Protein AF-A0A0A8KXN1-F1 (afdb_monomer_lite)

Sequence (157 aa):
MLLGVIHNISILLALSLMHYLFGFRPVNNYKGVKEIFMGFAIGIIGIILMMSEWTLQPGLVFDSRTILLSVSGLLIGPIPTIIAMAFSAMYRIYMAGDGIVMGVATILTSGTTGILWGGSQTKLVQKEKKLGVILYGYAYTPYYGRVYHLFTGRDKI

Structure (mmCIF, N/CA/C/O backbone):
data_AF-A0A0A8KXN1-F1
#
_entry.id   AF-A0A0A8KXN1-F1
#
loop_
_atom_site.group_PDB
_atom_site.id
_atom_site.type_symbol
_atom_site.label_atom_id
_atom_site.label_alt_id
_atom_site.label_comp_id
_atom_site.label_asym_id
_atom_site.label_entity_id
_atom_site.label_seq_id
_atom_site.pdbx_PDB_ins_code
_atom_site.Cartn_x
_atom_site.Cartn_y
_atom_site.Cartn_z
_atom_site.occupancy
_atom_site.B_iso_or_equiv
_atom_site.auth_seq_id
_atom_site.auth_comp_id
_atom_site.auth_asym_id
_atom_site.auth_atom_id
_atom_site.pdbx_PDB_model_num
ATOM 1 N N . MET A 1 1 ? 22.610 -3.526 1.950 1.00 67.12 1 MET A N 1
ATOM 2 C CA . MET A 1 1 ? 21.805 -4.333 2.900 1.00 67.12 1 MET A CA 1
ATOM 3 C C . MET A 1 1 ? 21.033 -3.461 3.887 1.00 67.12 1 MET A C 1
ATOM 5 O O . MET A 1 1 ? 19.812 -3.499 3.847 1.00 67.12 1 MET A O 1
ATOM 9 N N . LEU A 1 2 ? 21.696 -2.629 4.703 1.00 77.88 2 LEU A N 1
ATOM 10 C CA . LEU A 1 2 ? 21.030 -1.806 5.730 1.00 77.88 2 LEU A CA 1
ATOM 11 C C . LEU A 1 2 ? 19.981 -0.818 5.171 1.00 77.88 2 LEU A C 1
ATOM 13 O O . LEU A 1 2 ? 18.887 -0.719 5.714 1.00 77.88 2 LEU A O 1
ATOM 17 N N . LEU A 1 3 ? 20.273 -0.150 4.047 1.00 78.25 3 LEU A N 1
ATOM 18 C CA . LEU A 1 3 ? 19.362 0.822 3.416 1.00 78.25 3 LEU A CA 1
ATOM 19 C C . LEU A 1 3 ? 17.995 0.237 3.028 1.00 78.25 3 LEU A C 1
ATOM 21 O O . LEU A 1 3 ? 16.981 0.890 3.240 1.00 78.25 3 LEU A O 1
ATOM 25 N N . GLY A 1 4 ? 17.948 -0.996 2.516 1.00 77.81 4 GLY A N 1
ATOM 26 C CA . GLY A 1 4 ? 16.681 -1.637 2.142 1.00 77.81 4 GLY A CA 1
ATOM 27 C C . GLY A 1 4 ? 15.809 -1.978 3.352 1.00 77.81 4 GLY A C 1
ATOM 28 O O . GLY A 1 4 ? 14.594 -1.801 3.321 1.00 77.81 4 GLY A O 1
ATOM 29 N N . VAL A 1 5 ? 16.436 -2.395 4.456 1.00 80.44 5 VAL A N 1
ATOM 30 C CA . VAL A 1 5 ? 15.732 -2.636 5.723 1.00 80.44 5 VAL A CA 1
ATOM 31 C C . VAL A 1 5 ? 15.186 -1.324 6.287 1.00 80.44 5 VAL A C 1
ATOM 33 O O . VAL A 1 5 ? 14.015 -1.268 6.652 1.00 80.44 5 VAL A O 1
ATOM 36 N N . ILE A 1 6 ? 15.997 -0.260 6.291 1.00 85.00 6 ILE A N 1
ATOM 37 C CA . ILE A 1 6 ? 15.563 1.081 6.713 1.00 85.00 6 ILE A CA 1
ATOM 38 C C . ILE A 1 6 ? 14.372 1.538 5.870 1.00 85.00 6 ILE A C 1
ATOM 40 O O . ILE A 1 6 ? 13.372 1.970 6.429 1.00 85.00 6 ILE A O 1
ATOM 44 N N . HIS A 1 7 ? 14.438 1.372 4.549 1.00 83.19 7 HIS A N 1
ATOM 45 C CA . HIS A 1 7 ? 13.362 1.744 3.636 1.00 83.19 7 HIS A CA 1
ATOM 46 C C . HIS A 1 7 ? 12.041 1.023 3.956 1.00 83.19 7 HIS A C 1
ATOM 48 O O . HIS A 1 7 ? 10.997 1.665 4.075 1.00 83.19 7 HIS A O 1
ATOM 54 N N . ASN A 1 8 ? 12.083 -0.293 4.180 1.00 85.62 8 ASN A N 1
ATOM 55 C CA . ASN A 1 8 ? 10.894 -1.061 4.553 1.00 85.62 8 ASN A CA 1
ATOM 56 C C . ASN A 1 8 ? 10.331 -0.621 5.911 1.00 85.62 8 ASN A C 1
ATOM 58 O O . ASN A 1 8 ? 9.120 -0.460 6.050 1.00 85.62 8 ASN A O 1
ATOM 62 N N . ILE A 1 9 ? 11.194 -0.371 6.901 1.00 87.19 9 ILE A N 1
ATOM 63 C CA . ILE A 1 9 ? 10.776 0.151 8.209 1.00 87.19 9 ILE A CA 1
ATOM 64 C C . ILE A 1 9 ? 10.132 1.533 8.052 1.00 87.19 9 ILE A C 1
ATOM 66 O O . ILE A 1 9 ? 9.088 1.784 8.649 1.00 87.19 9 ILE A O 1
ATOM 70 N N . SER A 1 10 ? 10.690 2.411 7.216 1.00 87.31 10 SER A N 1
ATOM 71 C CA . SER A 1 10 ? 10.106 3.722 6.922 1.00 87.31 10 SER A CA 1
ATOM 72 C C . SER A 1 10 ? 8.713 3.603 6.301 1.00 87.31 10 SER A C 1
ATOM 74 O O . SER A 1 10 ? 7.817 4.332 6.718 1.00 87.31 10 SER A O 1
ATOM 76 N N . ILE A 1 11 ? 8.497 2.665 5.368 1.00 85.88 11 ILE A N 1
ATOM 77 C CA . ILE A 1 11 ? 7.170 2.402 4.783 1.00 85.88 11 ILE A CA 1
ATOM 78 C C . ILE A 1 11 ? 6.188 1.937 5.861 1.00 85.88 11 ILE A C 1
ATOM 80 O O . ILE A 1 11 ? 5.083 2.468 5.959 1.00 85.88 11 ILE A O 1
ATOM 84 N N . LEU A 1 12 ? 6.590 0.971 6.690 1.00 87.56 12 LEU A N 1
ATOM 85 C CA . LEU A 1 12 ? 5.755 0.460 7.779 1.00 87.56 12 LEU A CA 1
ATOM 86 C C . LEU A 1 12 ? 5.379 1.570 8.769 1.00 87.56 12 LEU A C 1
ATOM 88 O O . LEU A 1 12 ? 4.216 1.683 9.159 1.00 87.56 12 LEU A O 1
ATOM 92 N N . LEU A 1 13 ? 6.342 2.416 9.143 1.00 87.38 13 LEU A N 1
ATOM 93 C CA . LEU A 1 13 ? 6.120 3.559 10.027 1.00 87.38 13 LEU A CA 1
ATOM 94 C C . LEU A 1 13 ? 5.190 4.591 9.390 1.00 87.38 13 LEU A C 1
ATOM 96 O O . LEU A 1 13 ? 4.257 5.046 10.048 1.00 87.38 13 LEU A O 1
ATOM 100 N N . ALA A 1 14 ? 5.395 4.925 8.115 1.00 87.56 14 ALA A N 1
ATOM 101 C CA . ALA A 1 14 ? 4.541 5.857 7.391 1.00 87.56 14 ALA A CA 1
ATOM 102 C C . ALA A 1 14 ? 3.093 5.352 7.324 1.00 87.56 14 ALA A C 1
ATOM 104 O O . ALA A 1 14 ? 2.178 6.096 7.668 1.00 87.56 14 ALA A O 1
ATOM 105 N N . LEU A 1 15 ? 2.877 4.080 6.967 1.00 85.25 15 LEU A N 1
ATOM 106 C CA . LEU A 1 15 ? 1.544 3.469 6.941 1.00 85.25 15 LEU A CA 1
ATOM 107 C C . LEU A 1 15 ? 0.905 3.413 8.332 1.00 85.25 15 LEU A C 1
ATOM 109 O O . LEU A 1 15 ? -0.286 3.682 8.461 1.00 85.25 15 LEU A O 1
ATOM 113 N N . SER A 1 16 ? 1.682 3.098 9.370 1.00 84.69 16 SER A N 1
ATOM 114 C CA . SER A 1 16 ? 1.200 3.073 10.755 1.00 84.69 16 SER A CA 1
ATOM 115 C C . SER A 1 16 ? 0.762 4.462 11.228 1.00 84.69 16 SER A C 1
ATOM 117 O O . SER A 1 16 ? -0.342 4.621 11.752 1.00 84.69 16 SER A O 1
ATOM 119 N N . LEU A 1 17 ? 1.572 5.494 10.966 1.00 85.31 17 LEU A N 1
ATOM 120 C CA . LEU A 1 17 ? 1.231 6.888 11.260 1.00 85.31 17 LEU A CA 1
ATOM 121 C C . LEU A 1 17 ? 0.009 7.344 10.468 1.00 85.31 17 LEU A C 1
ATOM 123 O O . LEU A 1 17 ? -0.872 7.995 11.021 1.00 85.31 17 LEU A O 1
ATOM 127 N N . MET A 1 18 ? -0.079 6.973 9.193 1.00 82.19 18 MET A N 1
ATOM 128 C CA . MET A 1 18 ? -1.238 7.263 8.361 1.00 82.19 18 MET A CA 1
ATOM 129 C C . MET A 1 18 ? -2.490 6.604 8.961 1.00 82.19 18 MET A C 1
ATOM 131 O O . MET A 1 18 ? -3.475 7.282 9.244 1.00 82.19 18 MET A O 1
ATOM 135 N N . HIS A 1 19 ? -2.447 5.306 9.261 1.00 81.50 19 HIS A N 1
ATOM 136 C CA . HIS A 1 19 ? -3.557 4.615 9.912 1.00 81.50 19 HIS A CA 1
ATOM 137 C C . HIS A 1 19 ? -3.936 5.266 11.251 1.00 81.50 19 HIS A C 1
ATOM 139 O O . HIS A 1 19 ? -5.119 5.451 11.513 1.00 81.50 19 HIS A O 1
ATOM 145 N N . TYR A 1 20 ? -2.971 5.701 12.062 1.00 80.62 20 TYR A N 1
ATOM 146 C CA . TYR A 1 20 ? -3.233 6.414 13.312 1.00 80.62 20 TYR A CA 1
ATOM 147 C C . TYR A 1 20 ? -3.918 7.772 13.077 1.00 80.62 20 TYR A C 1
ATOM 149 O O . TYR A 1 20 ? -5.011 8.019 13.579 1.00 80.62 20 TYR A O 1
ATOM 157 N N . LEU A 1 21 ? -3.338 8.649 12.256 1.00 76.06 21 LEU A N 1
ATOM 158 C CA . LEU A 1 21 ? -3.867 9.996 12.001 1.00 76.06 21 LEU A CA 1
ATOM 159 C C . LEU A 1 21 ? -5.273 9.968 11.391 1.00 76.06 21 LEU A C 1
ATOM 161 O O . LEU A 1 21 ? -6.120 10.810 11.701 1.00 76.06 21 LEU A O 1
ATOM 165 N N . PHE A 1 22 ? -5.538 8.976 10.544 1.00 67.81 22 PHE A N 1
ATOM 166 C CA . PHE A 1 22 ? -6.827 8.804 9.898 1.00 67.81 22 PHE A CA 1
ATOM 167 C C . PHE A 1 22 ? -7.768 7.866 10.690 1.00 67.81 22 PHE A C 1
ATOM 169 O O . PHE A 1 22 ? -8.974 7.935 10.490 1.00 67.81 22 PHE A O 1
ATOM 176 N N . GLY A 1 23 ? -7.308 7.066 11.649 1.00 63.16 23 GLY A N 1
ATOM 177 C CA . GLY A 1 23 ? -8.140 6.120 12.411 1.00 63.16 23 GLY A CA 1
ATOM 178 C C . GLY A 1 23 ? -9.000 6.751 13.516 1.00 63.16 23 GLY A C 1
ATOM 179 O O . GLY A 1 23 ? -10.053 6.220 13.857 1.00 63.16 23 GLY A O 1
ATOM 180 N N . PHE A 1 24 ? -8.613 7.917 14.045 1.00 51.53 24 PHE A N 1
ATOM 181 C CA . PHE A 1 24 ? -9.200 8.485 15.274 1.00 51.53 24 PHE A CA 1
ATOM 182 C C . PHE A 1 24 ? -10.426 9.400 15.108 1.00 51.53 24 PHE A C 1
ATOM 184 O O . PHE A 1 24 ? -10.896 9.967 16.092 1.00 51.53 24 PHE A O 1
ATOM 191 N N . ARG A 1 25 ? -10.984 9.572 13.902 1.00 49.72 25 ARG A N 1
ATOM 192 C CA . ARG A 1 25 ? -12.139 10.473 13.707 1.00 49.72 25 ARG A CA 1
ATOM 193 C C . ARG A 1 25 ? -13.401 9.712 13.287 1.00 49.72 25 ARG A C 1
ATOM 195 O O . ARG A 1 25 ? -13.482 9.327 12.116 1.00 49.72 25 ARG A O 1
ATOM 202 N N . PRO A 1 26 ? -14.406 9.547 14.175 1.00 45.03 26 PRO A N 1
ATOM 203 C CA . PRO A 1 26 ? -15.728 9.055 13.804 1.00 45.03 26 PRO A CA 1
ATOM 204 C C . PRO A 1 26 ? -16.472 10.152 13.026 1.00 45.03 26 PRO A C 1
ATOM 206 O O . PRO A 1 26 ? -17.345 10.832 13.552 1.00 45.03 26 PRO A O 1
ATOM 209 N N . VAL A 1 27 ? -16.099 10.381 11.764 1.00 47.94 27 VAL A N 1
ATOM 210 C CA . VAL A 1 27 ? -16.835 11.312 10.898 1.00 47.94 27 VAL A CA 1
ATOM 211 C C . VAL A 1 27 ? -17.954 10.532 10.227 1.00 47.94 27 VAL A C 1
ATOM 213 O O . VAL A 1 27 ? -17.752 9.809 9.253 1.00 47.94 27 VAL A O 1
ATOM 216 N N . ASN A 1 28 ? -19.140 10.669 10.807 1.00 54.69 28 ASN A N 1
ATOM 217 C CA . ASN A 1 28 ? -20.343 9.893 10.536 1.00 54.69 28 ASN A CA 1
ATOM 218 C C . ASN A 1 28 ? -20.979 10.100 9.142 1.00 54.69 28 ASN A C 1
ATOM 220 O O . ASN A 1 28 ? -22.044 9.556 8.922 1.00 54.69 28 ASN A O 1
ATOM 224 N N . ASN A 1 29 ? -20.375 10.821 8.184 1.00 50.56 29 ASN A N 1
ATOM 225 C CA . ASN A 1 29 ? -21.033 11.079 6.884 1.00 50.56 29 ASN A CA 1
ATOM 226 C C . ASN A 1 29 ? -20.151 10.983 5.617 1.00 50.56 29 ASN A C 1
ATOM 228 O O . ASN A 1 29 ? -20.697 11.006 4.521 1.00 50.56 29 ASN A O 1
ATOM 232 N N . TYR A 1 30 ? -18.821 10.807 5.712 1.00 55.16 30 TYR A N 1
ATOM 233 C 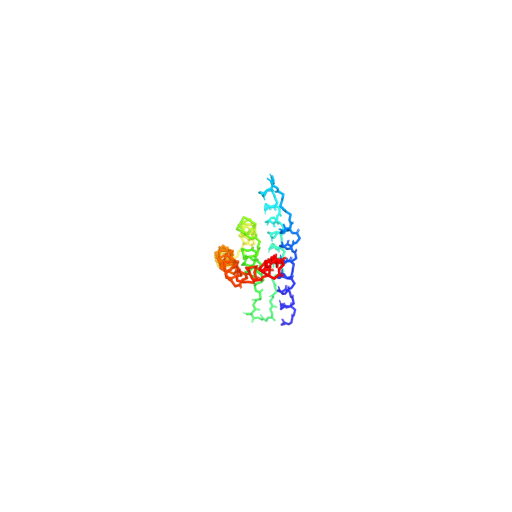CA . TYR A 1 30 ? -17.923 10.815 4.530 1.00 55.16 30 TYR A CA 1
ATOM 234 C C . TYR A 1 30 ? -16.915 9.655 4.489 1.00 55.16 30 TYR A C 1
ATOM 236 O O . TYR A 1 30 ? -15.775 9.828 4.052 1.00 55.16 30 TYR A O 1
ATOM 244 N N . LYS A 1 31 ? -17.308 8.463 4.958 1.00 66.38 31 LYS A N 1
ATOM 245 C CA . LYS A 1 31 ? -16.404 7.298 5.047 1.00 66.38 31 LYS A CA 1
ATOM 246 C C . LYS A 1 31 ? -15.732 6.962 3.705 1.00 66.38 31 LYS A C 1
ATOM 248 O O . LYS A 1 31 ? -14.510 6.861 3.664 1.00 66.38 31 LYS A O 1
ATOM 253 N N . GLY A 1 32 ? -16.495 6.935 2.609 1.00 73.56 32 GLY A N 1
ATOM 254 C CA . GLY A 1 32 ? -15.966 6.563 1.290 1.00 73.56 32 GLY A CA 1
ATOM 255 C C . GLY A 1 32 ? -14.967 7.563 0.694 1.00 73.56 32 GLY A C 1
ATOM 256 O O . GLY A 1 32 ? -13.946 7.161 0.151 1.00 73.56 32 GLY A O 1
ATOM 257 N N . VAL A 1 33 ? -15.198 8.874 0.833 1.00 80.69 33 VAL A N 1
ATOM 258 C CA . VAL A 1 33 ? -14.315 9.904 0.237 1.00 80.69 33 VAL A CA 1
ATOM 259 C C . VAL A 1 33 ? -12.913 9.852 0.845 1.00 80.69 33 VAL A C 1
ATOM 261 O O . VAL A 1 33 ? -11.907 9.966 0.145 1.00 80.69 33 VAL A O 1
ATOM 264 N N . LYS A 1 34 ? -12.842 9.639 2.159 1.00 82.38 34 LYS A N 1
ATOM 265 C CA . LYS A 1 34 ? -11.580 9.530 2.887 1.00 82.38 34 LYS A CA 1
ATOM 266 C C . LYS A 1 34 ? -10.798 8.281 2.490 1.00 82.38 34 LYS A C 1
ATOM 268 O O . LYS A 1 34 ? -9.592 8.367 2.291 1.00 82.38 34 LYS A O 1
ATOM 273 N N . GLU A 1 35 ? -11.478 7.144 2.367 1.00 84.50 35 GLU A N 1
ATOM 274 C CA . GLU A 1 35 ? -10.873 5.882 1.932 1.00 84.50 35 GLU A CA 1
ATOM 275 C C . GLU A 1 35 ? -10.323 5.991 0.509 1.00 84.50 35 GLU A C 1
ATOM 277 O O . GLU A 1 35 ? -9.209 5.543 0.244 1.00 84.50 35 GLU A O 1
ATOM 282 N N . ILE A 1 36 ? -11.056 6.667 -0.381 1.00 88.06 36 ILE A N 1
ATOM 283 C CA . ILE A 1 36 ? -10.592 6.947 -1.740 1.00 88.06 36 ILE A CA 1
ATOM 284 C C . ILE A 1 36 ? -9.310 7.780 -1.700 1.00 88.06 36 ILE A C 1
ATOM 286 O O . ILE A 1 36 ? -8.301 7.363 -2.262 1.00 88.06 36 ILE A O 1
ATOM 290 N N . PHE A 1 37 ? -9.306 8.909 -0.986 1.00 88.69 37 PHE A N 1
ATOM 291 C CA . PHE A 1 37 ? -8.120 9.767 -0.884 1.00 88.69 37 PHE A CA 1
ATOM 292 C C . PHE A 1 37 ? -6.904 9.021 -0.315 1.00 88.69 37 PHE A C 1
ATOM 294 O O . PHE A 1 37 ? -5.786 9.157 -0.811 1.00 88.69 37 PHE A O 1
ATOM 301 N N . MET A 1 38 ? -7.130 8.184 0.698 1.00 87.19 38 MET A N 1
ATOM 302 C CA . MET A 1 38 ? -6.094 7.351 1.303 1.00 87.19 38 MET A CA 1
ATOM 303 C C . MET A 1 38 ? -5.538 6.335 0.296 1.00 87.19 38 MET A C 1
ATOM 305 O O . MET A 1 38 ? -4.324 6.186 0.184 1.00 87.19 38 MET A O 1
ATOM 309 N N . GLY A 1 39 ? -6.413 5.695 -0.484 1.00 89.69 39 GLY A N 1
ATOM 310 C CA . GLY A 1 39 ? -6.029 4.773 -1.550 1.00 89.69 39 GLY A CA 1
ATOM 311 C C . GLY A 1 39 ? -5.216 5.442 -2.656 1.00 89.69 39 GLY A C 1
ATOM 312 O O . GLY A 1 39 ? -4.208 4.890 -3.085 1.00 89.69 39 GLY A O 1
ATOM 313 N N . PHE A 1 40 ? -5.589 6.658 -3.060 1.00 92.56 40 PHE A N 1
ATOM 314 C CA . PHE A 1 40 ? -4.809 7.462 -4.007 1.00 92.56 40 PHE A CA 1
ATOM 315 C C . PHE A 1 40 ? -3.409 7.775 -3.471 1.00 92.56 40 PHE A C 1
ATOM 317 O O . PHE A 1 40 ? -2.426 7.565 -4.176 1.00 92.56 40 PHE A O 1
ATOM 324 N N . ALA A 1 41 ? -3.300 8.232 -2.220 1.00 90.88 41 ALA A N 1
ATOM 325 C CA . ALA A 1 41 ? -2.007 8.533 -1.610 1.00 90.88 41 ALA A CA 1
ATOM 326 C C . ALA A 1 41 ? -1.093 7.295 -1.571 1.00 90.88 41 ALA A C 1
ATOM 328 O O . ALA A 1 41 ? 0.069 7.371 -1.967 1.00 90.88 41 ALA A O 1
ATOM 329 N N . ILE A 1 42 ? -1.627 6.139 -1.163 1.00 91.25 42 ILE A N 1
ATOM 330 C CA . ILE A 1 42 ? -0.876 4.874 -1.141 1.00 91.25 42 ILE A CA 1
ATOM 331 C C . ILE A 1 42 ? -0.525 4.421 -2.564 1.00 91.25 42 ILE A C 1
ATOM 333 O O . ILE A 1 42 ? 0.590 3.965 -2.795 1.00 91.25 42 ILE A O 1
ATOM 337 N N . GLY A 1 43 ? -1.436 4.575 -3.528 1.00 91.38 43 GLY A N 1
ATOM 338 C CA . GLY A 1 43 ? -1.190 4.262 -4.936 1.00 91.38 43 GLY A CA 1
ATOM 339 C C . GLY A 1 43 ? -0.049 5.088 -5.531 1.00 91.38 43 GLY A C 1
ATOM 340 O O . GLY A 1 43 ? 0.828 4.531 -6.185 1.00 91.38 43 GLY A O 1
ATOM 341 N N . ILE A 1 44 ? 0.000 6.391 -5.238 1.00 92.19 44 ILE A N 1
ATOM 342 C CA . ILE A 1 44 ? 1.103 7.277 -5.646 1.00 92.19 44 ILE A CA 1
ATOM 343 C C . ILE A 1 44 ? 2.422 6.824 -5.013 1.00 92.19 44 ILE A C 1
ATOM 345 O O . ILE A 1 44 ? 3.431 6.734 -5.710 1.00 92.19 44 ILE A O 1
ATOM 349 N N . ILE A 1 45 ? 2.419 6.479 -3.720 1.00 89.75 45 ILE A N 1
ATOM 350 C CA . ILE A 1 45 ? 3.601 5.909 -3.058 1.00 89.75 45 ILE A CA 1
ATOM 351 C C . ILE A 1 45 ? 4.034 4.622 -3.772 1.00 89.75 45 ILE A C 1
ATOM 353 O O . ILE A 1 45 ? 5.212 4.468 -4.075 1.00 89.75 45 ILE A O 1
ATOM 357 N N . GLY A 1 46 ? 3.096 3.734 -4.111 1.00 88.94 46 GLY A N 1
ATOM 358 C CA . GLY A 1 46 ? 3.369 2.504 -4.858 1.00 88.94 46 GLY A CA 1
ATOM 359 C C . GLY A 1 46 ? 4.045 2.753 -6.208 1.00 88.94 46 GLY A C 1
ATOM 360 O O . GLY A 1 46 ? 5.004 2.062 -6.545 1.00 88.94 46 GLY A O 1
ATOM 361 N N . ILE A 1 47 ? 3.614 3.783 -6.940 1.00 89.69 47 ILE A N 1
ATOM 362 C CA . ILE A 1 47 ? 4.249 4.203 -8.198 1.00 89.69 47 ILE A CA 1
ATOM 363 C C . ILE A 1 47 ? 5.679 4.701 -7.951 1.00 89.69 47 ILE A C 1
ATOM 365 O O . ILE A 1 47 ? 6.601 4.273 -8.640 1.00 89.69 47 ILE A O 1
ATOM 369 N N . ILE A 1 48 ? 5.893 5.549 -6.941 1.00 88.12 48 ILE A N 1
ATOM 370 C CA . ILE A 1 48 ? 7.233 6.050 -6.586 1.00 88.12 48 ILE A CA 1
ATOM 371 C C . ILE A 1 48 ? 8.173 4.886 -6.236 1.00 88.12 48 ILE A C 1
ATOM 373 O O . ILE A 1 48 ? 9.329 4.873 -6.657 1.00 88.12 48 ILE A O 1
ATOM 377 N N . LEU A 1 49 ? 7.676 3.876 -5.515 1.00 84.44 49 LEU A N 1
ATOM 378 C CA . LEU A 1 49 ? 8.444 2.667 -5.206 1.00 84.44 49 LEU A CA 1
ATOM 379 C C . LEU A 1 49 ? 8.773 1.846 -6.457 1.00 84.44 49 LEU A C 1
ATOM 381 O O . LEU A 1 49 ? 9.865 1.296 -6.550 1.00 84.44 49 LEU A O 1
ATOM 385 N N . MET A 1 50 ? 7.861 1.779 -7.429 1.00 82.38 50 MET A N 1
ATOM 386 C CA . MET A 1 50 ? 8.118 1.122 -8.715 1.00 82.38 50 MET A CA 1
ATOM 387 C C . MET A 1 50 ? 9.157 1.856 -9.564 1.00 82.38 50 MET A C 1
ATOM 389 O O . MET A 1 50 ? 9.866 1.205 -10.319 1.00 82.38 50 MET A O 1
ATOM 393 N N . MET A 1 51 ? 9.273 3.178 -9.436 1.00 81.31 51 MET A N 1
ATOM 394 C CA . MET A 1 51 ? 10.307 3.958 -10.127 1.00 81.31 51 MET A CA 1
ATOM 395 C C . MET A 1 51 ? 11.697 3.774 -9.513 1.00 81.31 51 MET A C 1
ATOM 397 O O . MET A 1 51 ? 12.706 3.929 -10.195 1.00 81.31 51 MET A O 1
ATOM 401 N N . SER A 1 52 ? 11.759 3.470 -8.218 1.00 71.12 52 SER A N 1
ATOM 402 C CA . SER A 1 52 ? 13.000 3.321 -7.464 1.00 71.12 52 SER A CA 1
ATOM 403 C C . SER A 1 52 ? 13.293 1.841 -7.209 1.00 71.12 52 SER A C 1
ATOM 405 O O . SER A 1 52 ? 13.373 1.411 -6.061 1.00 71.12 52 SER A O 1
ATOM 407 N N . GLU A 1 53 ? 13.421 1.030 -8.266 1.00 65.38 53 GLU A N 1
ATOM 408 C CA . GLU A 1 53 ? 13.788 -0.384 -8.106 1.00 65.38 53 GLU A CA 1
ATOM 409 C C . GLU A 1 53 ? 15.195 -0.493 -7.478 1.00 65.38 53 GLU A C 1
ATOM 411 O O . GLU A 1 53 ? 16.215 -0.227 -8.113 1.00 65.38 53 GLU A O 1
ATOM 416 N N . TRP A 1 54 ? 15.253 -0.851 -6.189 1.00 62.88 54 TRP A N 1
ATOM 417 C CA . TRP A 1 54 ? 16.502 -0.996 -5.437 1.00 62.88 54 TRP A CA 1
ATOM 418 C C . TRP A 1 54 ? 17.037 -2.429 -5.536 1.00 62.88 54 TRP A C 1
ATOM 420 O O . TRP A 1 54 ? 16.555 -3.355 -4.874 1.00 62.88 54 TRP A O 1
ATOM 430 N N . THR A 1 55 ? 18.092 -2.610 -6.327 1.00 62.25 55 THR A N 1
ATOM 431 C CA . THR A 1 55 ? 18.844 -3.869 -6.404 1.00 62.25 55 THR A CA 1
ATOM 432 C C . THR A 1 55 ? 19.932 -3.898 -5.332 1.00 62.25 55 THR A C 1
ATOM 434 O O . THR A 1 55 ? 20.780 -3.008 -5.282 1.00 62.25 55 THR A O 1
ATOM 437 N N . LEU A 1 56 ? 19.937 -4.909 -4.462 1.00 56.62 56 LEU A N 1
ATOM 438 C CA . LEU A 1 56 ? 20.934 -5.019 -3.387 1.00 56.62 56 LEU A CA 1
ATOM 439 C C . LEU A 1 56 ? 22.253 -5.599 -3.866 1.00 56.62 56 LEU A C 1
ATOM 441 O O . LEU A 1 56 ? 23.309 -5.218 -3.368 1.00 56.62 56 LEU A O 1
ATOM 445 N N . GLN A 1 57 ? 22.147 -6.582 -4.754 1.00 55.38 57 GLN A N 1
ATOM 446 C CA . GLN A 1 57 ? 23.213 -7.339 -5.393 1.00 55.38 57 GLN A CA 1
ATOM 447 C C . GLN A 1 57 ? 22.668 -7.853 -6.737 1.00 55.38 57 GLN A C 1
ATOM 449 O O . GLN A 1 57 ? 21.444 -7.973 -6.876 1.00 55.38 57 GLN A O 1
ATOM 454 N N . PRO A 1 58 ? 23.528 -8.179 -7.719 1.00 54.59 58 PRO A N 1
ATOM 455 C CA . PRO A 1 58 ? 23.095 -8.837 -8.949 1.00 54.59 58 PRO A CA 1
ATOM 456 C C . PRO A 1 58 ? 22.308 -10.111 -8.600 1.00 54.59 58 PRO A C 1
ATOM 458 O O . PRO A 1 58 ? 22.857 -11.038 -8.013 1.00 54.59 58 PRO A O 1
ATOM 461 N N . GLY A 1 59 ? 21.005 -10.125 -8.894 1.00 57.4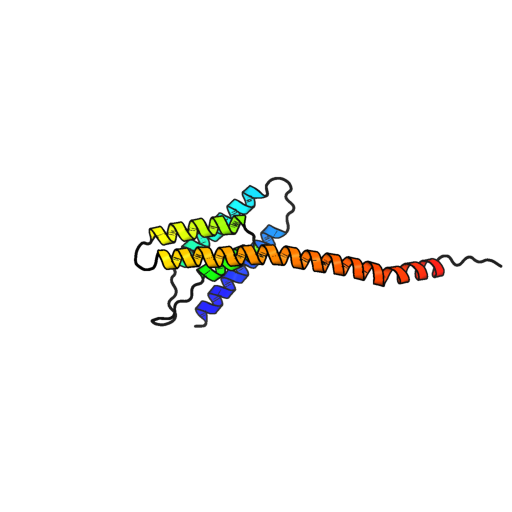7 59 GLY A N 1
ATOM 462 C CA . GLY A 1 59 ? 20.102 -11.246 -8.600 1.00 57.47 59 GLY A CA 1
ATOM 463 C C . GLY A 1 59 ? 19.281 -11.159 -7.301 1.00 57.47 59 GLY A C 1
ATOM 464 O O . GLY A 1 59 ? 18.388 -11.983 -7.127 1.00 57.47 59 GLY A O 1
ATOM 465 N N . LEU A 1 60 ? 19.500 -10.169 -6.418 1.00 47.84 60 LEU A N 1
ATOM 466 C CA . LEU A 1 60 ? 18.704 -9.977 -5.191 1.00 47.84 60 LEU A CA 1
ATOM 467 C C . LEU A 1 60 ? 18.061 -8.579 -5.158 1.00 47.84 60 LEU A C 1
ATOM 469 O O . LEU A 1 60 ? 18.712 -7.573 -4.857 1.00 47.84 60 LEU A O 1
ATOM 473 N N . VAL A 1 61 ? 16.764 -8.523 -5.462 1.00 59.47 61 VAL A N 1
ATOM 474 C CA . VAL A 1 61 ? 15.962 -7.289 -5.521 1.00 59.47 61 VAL A CA 1
ATOM 475 C C . VAL A 1 61 ? 15.074 -7.207 -4.280 1.00 59.47 61 VAL A C 1
ATOM 477 O O . VAL A 1 61 ? 14.331 -8.147 -3.999 1.00 59.47 61 VAL A O 1
ATOM 480 N N . PHE A 1 62 ? 15.135 -6.103 -3.522 1.00 62.41 62 PHE A N 1
ATOM 481 C CA . PHE A 1 62 ? 14.158 -5.880 -2.448 1.00 62.41 62 PHE A CA 1
ATOM 482 C C . PHE A 1 62 ? 12.856 -5.359 -3.048 1.00 62.41 62 PHE A C 1
ATOM 484 O O . PHE A 1 62 ? 12.815 -4.259 -3.593 1.00 62.41 62 PHE A O 1
ATOM 491 N N . ASP A 1 63 ? 11.780 -6.131 -2.899 1.00 73.81 63 ASP A N 1
ATOM 492 C CA . ASP A 1 63 ? 10.458 -5.742 -3.381 1.00 73.81 63 ASP A CA 1
ATOM 493 C C . ASP A 1 63 ? 9.623 -5.088 -2.269 1.00 73.81 63 ASP A C 1
ATOM 495 O O . ASP A 1 63 ? 8.853 -5.738 -1.555 1.00 73.81 63 ASP A O 1
ATOM 499 N N . SER A 1 64 ? 9.772 -3.771 -2.125 1.00 80.19 64 SER A N 1
ATOM 500 C CA . SER A 1 64 ? 9.004 -2.965 -1.169 1.00 80.19 64 SER A CA 1
ATOM 501 C C . SER A 1 64 ? 7.518 -2.826 -1.537 1.00 80.19 64 SER A C 1
ATOM 503 O O . SER A 1 64 ? 6.703 -2.462 -0.685 1.00 80.19 64 SER A O 1
ATOM 505 N N . ARG A 1 65 ? 7.122 -3.174 -2.772 1.00 86.69 65 ARG A N 1
ATOM 506 C CA . ARG A 1 65 ? 5.741 -3.042 -3.276 1.00 86.69 65 ARG A CA 1
ATOM 507 C C . ARG A 1 65 ? 4.820 -4.049 -2.605 1.00 86.69 65 ARG A C 1
ATOM 509 O O . ARG A 1 65 ? 3.708 -3.716 -2.205 1.00 86.69 65 ARG A O 1
ATOM 516 N N . THR A 1 66 ? 5.316 -5.269 -2.424 1.00 88.88 66 THR A N 1
ATOM 517 C CA . THR A 1 66 ? 4.577 -6.342 -1.745 1.00 88.88 66 THR A CA 1
ATOM 518 C C . THR A 1 66 ? 4.300 -6.013 -0.280 1.00 88.88 66 THR A C 1
ATOM 520 O O . THR A 1 66 ? 3.200 -6.262 0.214 1.00 88.88 66 THR A O 1
ATOM 523 N N . ILE A 1 67 ? 5.267 -5.381 0.394 1.00 89.44 67 ILE A N 1
ATOM 524 C CA . ILE A 1 67 ? 5.146 -4.935 1.784 1.00 89.44 67 ILE A CA 1
ATOM 525 C C . ILE A 1 67 ? 4.120 -3.807 1.877 1.00 89.44 67 ILE A C 1
ATOM 527 O O . ILE A 1 67 ? 3.207 -3.893 2.694 1.00 89.44 67 ILE A O 1
ATOM 531 N N . LEU A 1 68 ? 4.223 -2.787 1.014 1.00 91.69 68 LEU A N 1
ATOM 532 C CA . LEU A 1 68 ? 3.273 -1.673 0.974 1.00 91.69 68 LEU A CA 1
ATOM 533 C C . LEU A 1 68 ? 1.830 -2.177 0.810 1.00 91.69 68 LEU A C 1
ATOM 535 O O . LEU A 1 68 ? 0.960 -1.821 1.605 1.00 91.69 68 LEU A O 1
ATOM 539 N N . LEU A 1 69 ? 1.575 -3.027 -0.192 1.00 92.44 69 LEU A N 1
ATOM 540 C CA . LEU A 1 69 ? 0.229 -3.514 -0.501 1.00 92.44 69 LEU A CA 1
ATOM 541 C C . LEU A 1 69 ? -0.322 -4.424 0.600 1.00 92.44 69 LEU A C 1
ATOM 543 O O . LEU A 1 69 ? -1.440 -4.197 1.065 1.00 92.44 69 LEU A O 1
ATOM 547 N N . SER A 1 70 ? 0.470 -5.387 1.076 1.00 91.75 70 SER A N 1
ATOM 548 C CA . SER A 1 70 ? 0.053 -6.298 2.147 1.00 91.75 70 SER A CA 1
ATOM 549 C C . SER A 1 70 ? -0.261 -5.545 3.447 1.00 91.75 70 SER A C 1
ATOM 551 O O . SER A 1 70 ? -1.316 -5.733 4.055 1.00 91.75 70 SER A O 1
ATOM 553 N N . VAL A 1 71 ? 0.604 -4.608 3.844 1.00 88.88 71 VAL A N 1
ATOM 554 C CA . VAL A 1 71 ? 0.437 -3.850 5.092 1.00 88.88 71 VAL A CA 1
ATOM 555 C C . VAL A 1 71 ? -0.692 -2.830 4.976 1.00 88.88 71 VAL A C 1
ATOM 557 O O . VAL A 1 71 ? -1.421 -2.624 5.945 1.00 88.88 71 VAL A O 1
ATOM 560 N N . SER A 1 72 ? -0.900 -2.232 3.797 1.00 88.75 72 SER A N 1
ATOM 561 C CA . SER A 1 72 ? -2.066 -1.374 3.567 1.00 88.75 72 SER A CA 1
ATOM 562 C C . SER A 1 72 ? -3.377 -2.145 3.771 1.00 88.75 72 SER A C 1
ATOM 564 O O . SER A 1 72 ? -4.262 -1.659 4.473 1.00 88.75 72 SER A O 1
ATOM 566 N N . GLY A 1 73 ? -3.476 -3.379 3.259 1.00 88.50 73 GLY A N 1
ATOM 567 C CA . GLY A 1 73 ? -4.672 -4.209 3.432 1.00 88.50 73 GLY A CA 1
ATOM 568 C C . GLY A 1 73 ? -4.877 -4.632 4.884 1.00 88.50 73 GLY A C 1
ATOM 569 O O . GLY A 1 73 ? -6.009 -4.665 5.367 1.00 88.50 73 GLY A O 1
ATOM 570 N N . LEU A 1 74 ? -3.773 -4.892 5.587 1.00 88.06 74 LEU A N 1
ATOM 571 C CA . LEU A 1 74 ? -3.767 -5.293 6.988 1.00 88.06 74 LEU A CA 1
ATOM 572 C C . LEU A 1 74 ? -4.191 -4.162 7.935 1.00 88.06 74 LEU A C 1
ATOM 574 O O . LEU A 1 74 ? -4.983 -4.400 8.846 1.00 88.06 74 LEU A O 1
ATOM 578 N N . LEU A 1 75 ? -3.622 -2.965 7.763 1.00 83.81 75 LEU A N 1
ATOM 579 C CA . LEU A 1 75 ? -3.749 -1.860 8.718 1.00 83.81 75 LEU A CA 1
ATOM 580 C C . LEU A 1 75 ? -4.812 -0.838 8.324 1.00 83.81 75 LEU A C 1
ATOM 582 O O . LEU A 1 75 ? -5.458 -0.284 9.201 1.00 83.81 75 LEU A O 1
ATOM 586 N N . ILE A 1 76 ? -4.976 -0.556 7.032 1.00 85.12 76 ILE A N 1
ATOM 587 C CA . ILE A 1 76 ? -5.799 0.562 6.556 1.00 85.12 76 ILE A CA 1
ATOM 588 C C . ILE A 1 76 ? -7.168 0.065 6.087 1.00 85.12 76 ILE A C 1
ATOM 590 O O . ILE A 1 76 ? -8.190 0.648 6.448 1.00 85.12 76 ILE A O 1
ATOM 594 N N . GLY A 1 77 ? -7.199 -1.027 5.322 1.00 85.81 77 GLY A N 1
ATOM 595 C CA . GLY A 1 77 ? -8.430 -1.720 4.947 1.00 85.81 77 GLY A CA 1
ATOM 596 C C . GLY A 1 77 ? -8.608 -1.941 3.442 1.00 85.81 77 GLY A C 1
ATOM 597 O O . GLY A 1 77 ? -7.789 -1.511 2.633 1.00 85.81 77 GLY A O 1
ATOM 598 N N . PRO A 1 78 ? -9.701 -2.615 3.043 1.00 88.56 78 PRO A N 1
ATOM 599 C CA . PRO A 1 78 ? -9.871 -3.139 1.689 1.00 88.56 78 PRO A CA 1
ATOM 600 C C . PRO A 1 78 ? -9.989 -2.066 0.606 1.00 88.56 78 PRO A C 1
ATOM 602 O O . PRO A 1 78 ? -9.353 -2.189 -0.437 1.00 88.56 78 PRO A O 1
ATOM 605 N N . ILE A 1 79 ? -10.786 -1.017 0.835 1.00 90.00 79 ILE A N 1
ATOM 606 C CA . ILE A 1 79 ? -11.078 -0.003 -0.191 1.00 90.00 79 ILE A CA 1
ATOM 607 C C . ILE A 1 79 ? -9.803 0.766 -0.593 1.00 90.00 79 ILE A C 1
ATOM 609 O O . ILE A 1 79 ? -9.485 0.780 -1.784 1.00 90.00 79 ILE A O 1
ATOM 613 N N . PRO A 1 80 ? -9.014 1.331 0.347 1.00 90.31 80 PRO A N 1
ATOM 614 C CA . PRO A 1 80 ? -7.758 2.000 0.005 1.00 90.31 80 PRO A CA 1
ATOM 615 C C . PRO A 1 80 ? -6.752 1.071 -0.686 1.00 90.31 80 PRO A C 1
ATOM 617 O O . PRO A 1 80 ? -6.078 1.484 -1.629 1.00 90.31 80 PRO A O 1
ATOM 620 N N . THR A 1 81 ? -6.675 -0.196 -0.265 1.00 92.19 81 THR A N 1
ATOM 621 C CA . THR A 1 81 ? -5.752 -1.177 -0.850 1.00 92.19 81 THR A CA 1
ATOM 622 C C . THR A 1 81 ? -6.128 -1.559 -2.272 1.00 92.19 81 THR A C 1
ATOM 624 O O . THR A 1 81 ? -5.242 -1.620 -3.115 1.00 92.19 81 THR A O 1
ATOM 627 N N . ILE A 1 82 ? -7.412 -1.747 -2.586 1.00 94.50 82 ILE A N 1
ATOM 628 C CA . ILE A 1 82 ? -7.852 -2.044 -3.959 1.00 94.50 82 ILE A CA 1
ATOM 629 C C . ILE A 1 82 ? -7.483 -0.895 -4.906 1.00 94.50 82 ILE A C 1
ATOM 631 O O . ILE A 1 82 ? -6.994 -1.137 -6.009 1.00 94.50 82 ILE A O 1
ATOM 635 N N . ILE A 1 83 ? -7.652 0.355 -4.466 1.00 94.69 83 ILE A N 1
ATOM 636 C CA . ILE A 1 83 ? -7.252 1.531 -5.251 1.00 94.69 83 ILE A CA 1
ATOM 637 C C . ILE A 1 83 ? -5.732 1.537 -5.457 1.00 94.69 83 ILE A C 1
ATOM 639 O O . ILE A 1 83 ? -5.264 1.675 -6.586 1.00 94.69 83 ILE A O 1
ATOM 643 N N . ALA A 1 84 ? -4.949 1.313 -4.399 1.00 94.38 84 ALA A N 1
ATOM 644 C CA . ALA A 1 84 ? -3.493 1.241 -4.503 1.00 94.38 84 ALA A CA 1
ATOM 645 C C . ALA A 1 84 ? -3.014 0.101 -5.422 1.00 94.38 84 ALA A C 1
ATOM 647 O O . ALA A 1 84 ? -2.077 0.288 -6.203 1.00 94.38 84 ALA A O 1
ATOM 648 N N . MET A 1 85 ? -3.674 -1.062 -5.373 1.00 94.94 85 MET A N 1
ATOM 649 C CA . MET A 1 85 ? -3.423 -2.192 -6.269 1.00 94.94 85 MET A CA 1
ATOM 650 C C . MET A 1 85 ? -3.705 -1.818 -7.723 1.00 94.94 85 MET A C 1
ATOM 652 O O . MET A 1 85 ? -2.892 -2.136 -8.584 1.00 94.94 85 MET A O 1
ATOM 656 N N . ALA A 1 86 ? -4.810 -1.118 -7.999 1.00 95.38 86 ALA A N 1
ATOM 657 C CA . ALA A 1 86 ? -5.147 -0.668 -9.347 1.00 95.38 86 ALA A CA 1
ATOM 658 C C . ALA A 1 86 ? -4.079 0.284 -9.905 1.00 95.38 86 ALA A C 1
ATOM 660 O O . ALA A 1 86 ? -3.576 0.060 -11.002 1.00 95.38 86 ALA A O 1
ATOM 661 N N . PHE A 1 87 ? -3.658 1.281 -9.121 1.00 94.31 87 PHE A N 1
ATOM 662 C CA . PHE A 1 87 ? -2.594 2.219 -9.503 1.00 94.31 87 PHE A CA 1
ATOM 663 C C . PHE A 1 87 ? -1.276 1.498 -9.791 1.00 94.31 87 PHE A C 1
ATOM 665 O O . PHE A 1 87 ? -0.650 1.712 -10.829 1.00 94.31 87 PHE A O 1
ATOM 672 N N . SER A 1 88 ? -0.893 0.594 -8.892 1.00 91.50 88 SER A N 1
ATOM 673 C CA . SER A 1 88 ? 0.327 -0.204 -9.012 1.00 91.50 88 SER A CA 1
ATOM 674 C C . SER A 1 88 ? 0.282 -1.114 -10.245 1.00 91.50 88 SER A C 1
ATOM 676 O O . SER A 1 88 ? 1.249 -1.194 -10.997 1.00 91.50 88 SER A O 1
ATOM 678 N N . ALA A 1 89 ? -0.847 -1.782 -10.496 1.00 91.56 89 ALA A N 1
ATOM 679 C CA . ALA A 1 89 ? -1.016 -2.666 -11.645 1.00 91.56 89 ALA A CA 1
ATOM 680 C C . ALA A 1 89 ? -1.006 -1.889 -12.968 1.00 91.56 89 ALA A C 1
ATOM 682 O O . ALA A 1 89 ? -0.320 -2.300 -13.902 1.00 91.56 89 ALA A O 1
ATOM 683 N N . MET A 1 90 ? -1.701 -0.748 -13.039 1.00 93.44 90 MET A N 1
ATOM 684 C CA . MET A 1 90 ? -1.702 0.115 -14.226 1.00 93.44 90 MET A CA 1
ATOM 685 C C . MET A 1 90 ? -0.293 0.611 -14.548 1.00 93.44 90 MET A C 1
ATOM 687 O O . MET A 1 90 ? 0.141 0.511 -15.694 1.00 93.44 90 MET A O 1
ATOM 691 N N . TYR A 1 91 ? 0.449 1.074 -13.539 1.00 90.88 91 TYR A N 1
ATOM 692 C CA . TYR A 1 91 ? 1.826 1.516 -13.739 1.00 90.88 91 TYR A CA 1
ATOM 693 C C . TYR A 1 91 ? 2.749 0.365 -14.159 1.00 90.88 91 TYR A C 1
ATOM 695 O O . TYR A 1 91 ? 3.591 0.531 -15.040 1.00 90.88 91 TYR A O 1
ATOM 703 N N . ARG A 1 92 ? 2.555 -0.835 -13.596 1.00 88.88 92 ARG A N 1
ATOM 704 C CA . ARG A 1 92 ? 3.341 -2.016 -13.973 1.00 88.88 92 ARG A CA 1
ATOM 705 C C . ARG A 1 92 ? 3.100 -2.441 -15.419 1.00 88.88 92 ARG A C 1
ATOM 707 O O . ARG A 1 92 ? 4.050 -2.822 -16.092 1.00 88.88 92 ARG A O 1
ATOM 714 N N . ILE A 1 93 ? 1.856 -2.372 -15.891 1.00 89.31 93 ILE A N 1
ATOM 715 C CA . ILE A 1 93 ? 1.516 -2.649 -17.292 1.00 89.31 93 ILE A CA 1
ATOM 716 C C . ILE A 1 93 ? 2.121 -1.571 -18.200 1.00 89.31 93 ILE A C 1
ATOM 718 O O . ILE A 1 93 ? 2.677 -1.903 -19.243 1.00 89.31 93 ILE A O 1
ATOM 722 N N . TYR A 1 94 ? 2.067 -0.3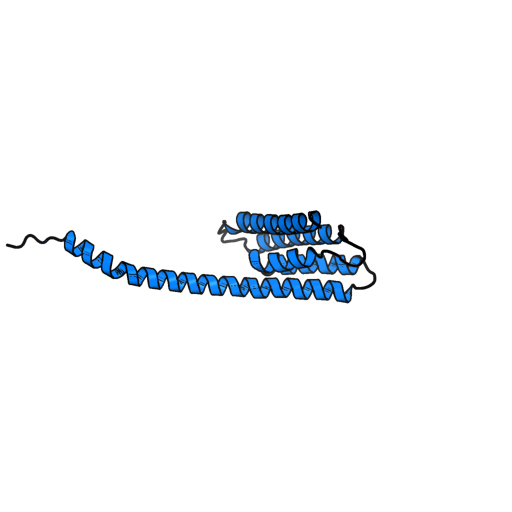03 -17.782 1.00 89.19 94 TYR A N 1
ATOM 723 C CA . TYR A 1 94 ? 2.629 0.820 -18.534 1.00 89.19 94 TYR A CA 1
ATOM 724 C C . TYR A 1 94 ? 4.147 0.724 -18.732 1.00 89.19 94 TYR A C 1
ATOM 726 O O . TYR A 1 94 ? 4.628 1.036 -19.817 1.00 89.19 94 TYR A O 1
ATOM 734 N N . MET A 1 95 ? 4.903 0.274 -17.721 1.00 81.94 95 MET A N 1
ATOM 735 C CA . MET A 1 95 ? 6.364 0.130 -17.832 1.00 81.94 95 MET A CA 1
ATOM 736 C C . MET A 1 95 ? 6.791 -0.826 -18.958 1.00 81.94 95 MET A C 1
ATOM 738 O O . MET A 1 95 ? 7.900 -0.676 -19.462 1.00 81.94 95 MET A O 1
ATOM 742 N N . ALA A 1 96 ? 5.903 -1.740 -19.377 1.00 74.31 96 ALA A N 1
ATOM 743 C CA . ALA A 1 96 ? 6.143 -2.772 -20.383 1.00 74.31 96 ALA A CA 1
ATOM 744 C C . ALA A 1 96 ? 7.409 -3.628 -20.103 1.00 74.31 96 ALA A C 1
ATOM 746 O O . ALA A 1 96 ? 8.170 -3.380 -19.172 1.00 74.31 96 ALA A O 1
ATOM 747 N N . GLY A 1 97 ? 7.622 -4.702 -20.864 1.00 77.81 97 GLY A N 1
ATOM 748 C CA . GLY A 1 97 ? 8.795 -5.578 -20.721 1.00 77.81 97 GLY A CA 1
ATOM 749 C C . GLY A 1 97 ? 8.525 -6.927 -20.049 1.00 77.81 97 GLY A C 1
ATOM 750 O O . GLY A 1 97 ? 7.381 -7.326 -19.817 1.00 77.81 97 GLY A O 1
ATOM 751 N N . ASP A 1 98 ? 9.600 -7.661 -19.773 1.00 71.56 98 ASP A N 1
ATOM 752 C CA . ASP A 1 98 ? 9.507 -9.026 -19.262 1.00 71.56 98 ASP A CA 1
ATOM 753 C C . ASP A 1 98 ? 9.094 -9.052 -17.785 1.00 71.56 98 ASP A C 1
ATOM 755 O O . ASP A 1 98 ? 9.555 -8.276 -16.947 1.00 71.56 98 ASP A O 1
ATOM 759 N N . GLY A 1 99 ? 8.180 -9.964 -17.447 1.00 78.50 99 GLY A N 1
ATOM 760 C CA . GLY A 1 99 ? 7.688 -10.120 -16.077 1.00 78.50 99 GLY A CA 1
ATOM 761 C C . GLY A 1 99 ? 6.498 -9.230 -15.698 1.00 78.50 99 GLY A C 1
ATOM 762 O O . GLY A 1 99 ? 6.223 -9.087 -14.505 1.00 78.50 99 GLY A O 1
ATOM 763 N N . ILE A 1 100 ? 5.746 -8.673 -16.661 1.00 84.56 100 ILE A N 1
ATOM 764 C CA . ILE A 1 100 ? 4.454 -7.999 -16.395 1.00 84.56 100 ILE A CA 1
ATOM 765 C C . ILE A 1 100 ? 3.493 -8.948 -15.677 1.00 84.56 100 ILE A C 1
ATOM 767 O O . ILE A 1 100 ? 2.969 -8.606 -14.619 1.00 84.56 100 ILE A O 1
ATOM 771 N N . VAL A 1 101 ? 3.299 -10.157 -16.219 1.00 86.50 101 VAL A N 1
ATOM 772 C CA . VAL A 1 101 ? 2.378 -11.161 -15.656 1.00 86.50 101 VAL A CA 1
ATOM 773 C C . VAL A 1 101 ? 2.777 -11.512 -14.223 1.00 86.50 101 VAL A C 1
ATOM 775 O O . VAL A 1 101 ? 1.936 -11.506 -13.328 1.00 86.50 101 VAL A O 1
ATOM 778 N N . MET A 1 102 ? 4.073 -11.735 -13.989 1.00 86.31 102 MET A N 1
ATOM 779 C CA . MET A 1 102 ? 4.619 -12.018 -12.659 1.00 86.31 102 MET A CA 1
ATOM 780 C C . MET A 1 102 ? 4.433 -10.832 -11.700 1.00 86.31 102 MET A C 1
ATOM 782 O O . MET A 1 102 ? 3.987 -11.006 -10.567 1.00 86.31 102 MET A O 1
ATOM 786 N N . GLY A 1 103 ? 4.708 -9.609 -12.158 1.00 84.38 103 GLY A N 1
ATOM 787 C CA . GLY A 1 103 ? 4.530 -8.391 -11.368 1.00 84.38 103 GLY A CA 1
ATOM 788 C C . GLY A 1 103 ? 3.072 -8.153 -10.971 1.00 84.38 103 GLY A C 1
ATOM 789 O O . GLY A 1 103 ? 2.787 -7.915 -9.799 1.00 84.38 103 GLY A O 1
ATOM 790 N N . VAL A 1 104 ? 2.135 -8.285 -11.912 1.00 89.44 104 VAL A N 1
ATOM 791 C CA . VAL A 1 104 ? 0.696 -8.141 -11.641 1.00 89.44 104 VAL A CA 1
ATOM 792 C C . VAL A 1 104 ? 0.199 -9.251 -10.717 1.00 89.44 104 VAL A C 1
ATOM 794 O O . VAL A 1 104 ? -0.502 -8.959 -9.750 1.00 89.44 104 VAL A O 1
ATOM 797 N N . ALA A 1 105 ? 0.609 -10.505 -10.930 1.00 90.81 105 ALA A N 1
ATOM 798 C CA . ALA A 1 105 ? 0.275 -11.607 -10.028 1.00 90.81 105 ALA A CA 1
ATOM 799 C C . ALA A 1 105 ? 0.766 -11.339 -8.595 1.00 90.81 105 ALA A C 1
ATOM 801 O O . ALA A 1 105 ? 0.053 -11.606 -7.627 1.00 90.81 105 ALA A O 1
ATOM 802 N N . THR A 1 106 ? 1.947 -10.740 -8.448 1.00 90.06 106 THR A N 1
ATOM 803 C CA . THR A 1 106 ? 2.523 -10.403 -7.141 1.00 90.06 106 THR A CA 1
ATOM 804 C C . THR A 1 106 ? 1.749 -9.265 -6.459 1.00 90.06 106 THR A C 1
ATOM 806 O O . THR A 1 106 ? 1.458 -9.338 -5.265 1.00 90.06 106 THR A O 1
ATOM 809 N N . ILE A 1 107 ? 1.340 -8.236 -7.209 1.00 92.44 107 ILE A N 1
ATOM 810 C CA . ILE A 1 107 ? 0.464 -7.150 -6.724 1.00 92.44 107 ILE A CA 1
ATOM 811 C C . ILE A 1 107 ? -0.869 -7.719 -6.231 1.00 92.44 107 ILE A C 1
ATOM 813 O O . ILE A 1 107 ? -1.313 -7.391 -5.130 1.00 92.44 107 ILE A O 1
ATOM 817 N N . LEU A 1 108 ? -1.486 -8.596 -7.030 1.00 94.19 108 LEU A N 1
ATOM 818 C CA . LEU A 1 108 ? -2.755 -9.230 -6.690 1.00 94.19 108 LEU A CA 1
ATOM 819 C C . LEU A 1 108 ? -2.628 -10.077 -5.426 1.00 94.19 108 LEU A C 1
ATOM 821 O O . LEU A 1 108 ? -3.338 -9.823 -4.461 1.00 94.19 108 LEU A O 1
ATOM 825 N N . THR A 1 109 ? -1.688 -11.019 -5.399 1.00 93.31 109 THR A N 1
ATOM 826 C CA . THR A 1 109 ? -1.500 -11.946 -4.272 1.00 93.31 109 THR A CA 1
ATOM 827 C C . THR A 1 109 ? -1.134 -11.235 -2.968 1.00 93.31 109 THR A C 1
ATOM 829 O O . THR A 1 109 ? -1.719 -11.533 -1.923 1.00 93.31 109 THR A O 1
ATOM 832 N N . SER A 1 110 ? -0.209 -10.271 -3.000 1.00 92.88 110 SER A N 1
ATOM 833 C CA . SER A 1 110 ? 0.188 -9.515 -1.803 1.00 92.88 110 SER A CA 1
ATOM 834 C C . SER A 1 110 ? -0.948 -8.638 -1.272 1.00 92.88 110 SER A C 1
ATOM 836 O O . SER A 1 110 ? -1.242 -8.675 -0.075 1.00 92.88 110 SER A O 1
ATOM 838 N N . GLY A 1 111 ? -1.644 -7.917 -2.155 1.00 93.06 111 GLY A N 1
ATOM 839 C CA . GLY A 1 111 ? -2.788 -7.090 -1.784 1.00 93.06 111 GLY A CA 1
ATOM 840 C C . GLY A 1 111 ? -3.952 -7.910 -1.227 1.00 93.06 111 GLY A C 1
ATOM 841 O O . GLY A 1 111 ? -4.474 -7.589 -0.158 1.00 93.06 111 GLY A O 1
ATOM 842 N N . THR A 1 112 ? -4.317 -9.023 -1.875 1.00 94.31 112 THR A N 1
ATOM 843 C CA . THR A 1 112 ? -5.387 -9.904 -1.378 1.00 94.31 112 THR A CA 1
ATOM 844 C C . THR A 1 112 ? -5.040 -10.521 -0.031 1.00 94.31 112 THR A C 1
ATOM 846 O O . THR A 1 112 ? -5.898 -10.582 0.847 1.00 94.31 112 THR A O 1
ATOM 849 N N . THR A 1 113 ? -3.785 -10.937 0.168 1.00 93.94 113 THR A N 1
ATOM 850 C CA . THR A 1 113 ? -3.332 -11.512 1.444 1.00 93.94 113 THR A CA 1
ATOM 851 C C . THR A 1 113 ? -3.456 -10.493 2.574 1.00 93.94 113 THR A C 1
ATOM 853 O O . THR A 1 113 ? -4.003 -10.812 3.630 1.00 93.94 113 THR A O 1
ATOM 856 N N . GLY A 1 114 ? -3.031 -9.249 2.331 1.00 91.50 114 GLY A N 1
ATOM 857 C CA . GLY A 1 114 ? -3.180 -8.152 3.284 1.00 91.50 114 GLY A CA 1
ATOM 858 C C . GLY A 1 114 ? -4.635 -7.905 3.679 1.00 91.50 114 GLY A C 1
ATOM 859 O O . GLY A 1 114 ? -4.957 -7.842 4.864 1.00 91.50 114 GLY A O 1
ATOM 860 N N . ILE A 1 115 ? -5.532 -7.830 2.691 1.00 91.88 115 ILE A N 1
ATOM 861 C CA . ILE A 1 115 ? -6.967 -7.595 2.912 1.00 91.88 115 ILE A CA 1
ATOM 862 C C . ILE A 1 115 ? -7.609 -8.735 3.715 1.00 91.88 115 ILE A C 1
ATOM 864 O O . ILE A 1 115 ? -8.332 -8.484 4.684 1.00 91.88 115 ILE A O 1
ATOM 868 N N . LEU A 1 116 ? -7.348 -9.988 3.331 1.00 92.38 116 LEU A N 1
ATOM 869 C CA . LEU A 1 116 ? -7.897 -11.166 4.010 1.00 92.38 116 LEU A CA 1
ATOM 870 C C . LEU A 1 116 ? -7.435 -11.235 5.469 1.00 92.38 116 LEU A C 1
ATOM 872 O O . LEU A 1 116 ? -8.234 -11.514 6.371 1.00 92.38 116 LEU A O 1
ATOM 876 N N . TRP A 1 117 ? -6.159 -10.933 5.715 1.00 89.19 117 TRP A N 1
ATOM 877 C CA . TRP A 1 117 ? -5.616 -10.895 7.065 1.00 89.19 117 TRP A CA 1
ATOM 878 C C . TRP A 1 117 ? -6.226 -9.747 7.880 1.00 89.19 117 TRP A C 1
ATOM 880 O O . TRP A 1 117 ? -6.703 -9.979 8.994 1.00 89.19 117 TRP A O 1
ATOM 890 N N . GLY A 1 118 ? -6.274 -8.524 7.343 1.00 85.12 118 GLY A N 1
ATOM 891 C CA . GLY A 1 118 ? -6.854 -7.357 8.026 1.00 85.12 118 GLY A CA 1
ATOM 892 C C . GLY A 1 118 ? -8.320 -7.565 8.424 1.00 85.12 118 GLY A C 1
ATOM 893 O O . GLY A 1 118 ? -8.722 -7.294 9.563 1.00 85.12 118 GLY A O 1
ATOM 894 N N . GLY A 1 119 ? -9.112 -8.163 7.530 1.00 81.00 119 GLY A N 1
ATOM 895 C CA . GLY A 1 119 ? -10.497 -8.551 7.812 1.00 81.00 119 GLY A CA 1
ATOM 896 C C . GLY A 1 119 ? -10.638 -9.633 8.892 1.00 81.00 119 GLY A C 1
ATOM 897 O O . GLY A 1 119 ? -11.662 -9.700 9.572 1.00 81.00 119 GLY A O 1
ATOM 898 N N . SER A 1 120 ? -9.614 -10.465 9.088 1.00 79.56 120 SER A N 1
ATOM 899 C CA . SER A 1 120 ? -9.595 -11.510 10.118 1.00 79.56 120 SER A CA 1
ATOM 900 C C . SER A 1 120 ? -9.130 -10.971 11.478 1.00 79.56 120 SER A C 1
ATOM 902 O O . SER A 1 120 ? -9.740 -11.289 12.499 1.00 79.56 120 SER A O 1
ATOM 904 N N . GLN A 1 121 ? -8.119 -10.093 11.508 1.00 72.94 121 GLN A N 1
ATOM 905 C CA . GLN A 1 121 ? -7.611 -9.453 12.735 1.00 72.94 121 GLN A CA 1
ATOM 906 C C . GLN A 1 121 ? -8.689 -8.647 13.455 1.00 72.94 121 GLN A C 1
ATOM 908 O O . GLN A 1 121 ? -8.863 -8.770 14.664 1.00 72.94 121 GLN A O 1
ATOM 913 N N . THR A 1 122 ? -9.470 -7.862 12.715 1.00 66.69 122 THR A N 1
ATOM 914 C CA . THR A 1 122 ? -10.564 -7.068 13.296 1.00 66.69 122 THR A CA 1
ATOM 915 C C . THR A 1 122 ? -11.621 -7.940 13.981 1.00 66.69 122 THR A C 1
ATOM 917 O O . THR A 1 122 ? -12.122 -7.570 15.045 1.00 66.69 122 THR A O 1
ATOM 920 N N . LYS A 1 123 ? -11.909 -9.130 13.436 1.00 66.94 123 LYS A N 1
ATOM 921 C CA . LYS A 1 123 ? -12.828 -10.108 14.041 1.00 66.94 123 LYS A CA 1
ATOM 922 C C . LYS A 1 123 ? -12.234 -10.771 15.284 1.00 66.94 123 LYS A C 1
ATOM 924 O O . LYS A 1 123 ? -12.928 -10.892 16.292 1.00 66.94 123 LYS A O 1
ATOM 929 N N . LEU A 1 124 ? -10.962 -11.174 15.230 1.00 67.62 124 LEU A N 1
ATOM 930 C CA . LEU A 1 124 ? -10.263 -11.796 16.360 1.00 67.62 124 LEU A CA 1
ATOM 931 C C . LEU A 1 124 ? -10.121 -10.820 17.534 1.00 67.62 124 LEU A C 1
ATOM 933 O O . LEU A 1 124 ? -10.499 -11.153 18.653 1.00 67.62 124 LEU A O 1
ATOM 937 N N . VAL A 1 125 ? -9.694 -9.582 17.275 1.00 70.31 125 VAL A N 1
ATOM 938 C CA . VAL A 1 125 ? -9.561 -8.538 18.304 1.00 70.31 125 VAL A CA 1
ATOM 939 C C . VAL A 1 125 ? -10.915 -8.173 18.920 1.00 70.31 125 VAL A C 1
ATOM 941 O O . VAL A 1 125 ? -10.997 -7.957 20.128 1.00 70.31 125 VAL A O 1
ATOM 944 N N . GLN A 1 126 ? -12.002 -8.131 18.137 1.00 68.06 126 GLN A N 1
ATOM 945 C CA . GLN A 1 126 ? -13.348 -7.932 18.693 1.00 68.06 126 GLN A CA 1
ATOM 946 C C . GLN A 1 126 ? -13.796 -9.100 19.571 1.00 68.06 126 GLN A C 1
ATOM 948 O O . GLN A 1 126 ? -14.388 -8.86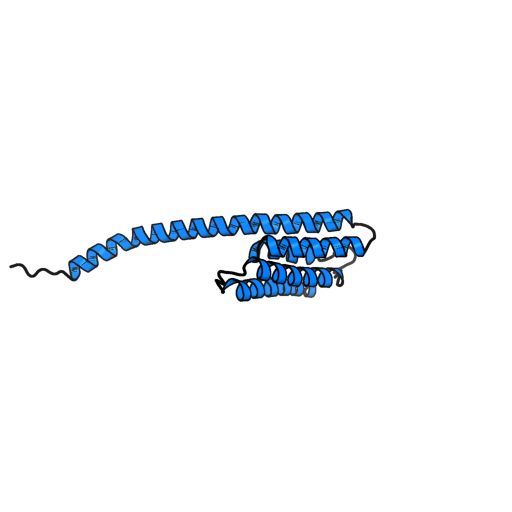7 20.626 1.00 68.06 126 GLN A O 1
ATOM 953 N N . LYS A 1 127 ? -13.508 -10.342 19.163 1.00 72.50 127 LYS A N 1
ATOM 954 C CA . LYS A 1 127 ? -13.816 -11.541 19.950 1.00 72.50 127 LYS A CA 1
ATOM 955 C C . LYS A 1 127 ? -13.082 -11.514 21.293 1.00 72.50 127 LYS A C 1
ATOM 957 O O . LYS A 1 127 ? -13.738 -11.643 22.323 1.00 72.50 127 LYS A O 1
ATOM 962 N N . GLU A 1 128 ? -11.774 -11.259 21.282 1.00 73.06 128 GLU A N 1
ATOM 963 C CA . GLU A 1 128 ? -10.942 -11.143 22.489 1.00 73.06 128 GLU A CA 1
ATOM 964 C C . GLU A 1 128 ? -11.395 -9.988 23.392 1.00 73.06 128 GLU A C 1
ATOM 966 O O . GLU A 1 128 ? -11.569 -10.180 24.592 1.00 73.06 128 GLU A O 1
ATOM 971 N N . LYS A 1 129 ? -11.701 -8.803 22.836 1.00 71.88 129 LYS A N 1
ATOM 972 C CA . LYS A 1 129 ? -12.269 -7.691 23.624 1.00 71.88 129 LYS A CA 1
ATOM 973 C C . LYS A 1 129 ? -13.599 -8.064 24.274 1.00 71.88 129 LYS A C 1
ATOM 975 O O . LYS A 1 129 ? -13.816 -7.730 25.435 1.00 71.88 129 LYS A O 1
ATOM 980 N N . LYS A 1 130 ? -14.494 -8.746 23.552 1.00 68.44 130 LYS A N 1
ATOM 981 C CA . LYS A 1 130 ? -15.805 -9.150 24.081 1.00 68.44 130 LYS A CA 1
ATOM 982 C C . LYS A 1 130 ? -15.659 -10.185 25.201 1.00 68.44 130 LYS A C 1
ATOM 984 O O . LYS A 1 130 ? -16.309 -10.041 26.232 1.00 68.44 130 LYS A O 1
ATOM 989 N N . LEU A 1 131 ? -14.781 -11.177 25.026 1.00 71.31 131 LEU A N 1
ATOM 990 C CA . LEU A 1 131 ? -14.427 -12.154 26.064 1.00 71.31 131 LEU A CA 1
ATOM 991 C C . LEU A 1 131 ? -13.792 -11.483 27.284 1.00 71.31 131 LEU A C 1
ATOM 993 O O . LEU A 1 131 ? -14.223 -11.742 28.403 1.00 71.31 131 LEU A O 1
ATOM 997 N N . GLY A 1 132 ? -12.835 -10.579 27.074 1.00 75.62 132 GLY A N 1
ATOM 998 C CA . GLY A 1 132 ? -12.193 -9.813 28.138 1.00 75.62 132 GLY A CA 1
ATOM 999 C C . GLY A 1 132 ? -13.197 -9.003 28.956 1.00 75.62 132 GLY A C 1
ATOM 1000 O O . GLY A 1 132 ? -13.174 -9.076 30.177 1.00 75.62 132 GLY A O 1
ATOM 1001 N N . VAL A 1 133 ? -14.137 -8.303 28.311 1.00 74.50 133 VAL A N 1
ATOM 1002 C CA . VAL A 1 133 ? -15.194 -7.547 29.010 1.00 74.50 133 VAL A CA 1
ATOM 1003 C C . VAL A 1 133 ? -16.128 -8.468 29.803 1.00 74.50 133 VAL A C 1
ATOM 1005 O O . VAL A 1 133 ? -16.488 -8.130 30.927 1.00 74.50 133 VAL A O 1
ATOM 1008 N N . ILE A 1 134 ? -16.491 -9.641 29.270 1.00 79.94 134 ILE A N 1
ATOM 1009 C CA . ILE A 1 134 ? -17.321 -10.624 29.991 1.00 79.94 134 ILE A CA 1
ATOM 1010 C C . ILE A 1 134 ? -16.577 -11.179 31.217 1.00 79.94 134 ILE A C 1
ATOM 1012 O O . ILE A 1 134 ? -17.149 -11.239 32.304 1.00 79.94 134 ILE A O 1
ATOM 1016 N N . LEU A 1 135 ? -15.298 -11.537 31.066 1.00 79.62 135 LEU A N 1
ATOM 1017 C CA . LEU A 1 135 ? -14.452 -12.038 32.154 1.00 79.62 135 LEU A CA 1
ATOM 1018 C C . LEU A 1 135 ? -14.207 -10.971 33.231 1.00 79.62 135 LEU A C 1
ATOM 1020 O O . LEU A 1 135 ? -14.326 -11.271 34.418 1.00 79.62 135 LEU A O 1
ATOM 1024 N N . TYR A 1 136 ? -13.939 -9.722 32.834 1.00 79.19 136 TYR A N 1
ATOM 1025 C CA . TYR A 1 136 ? -13.862 -8.581 33.752 1.00 79.19 136 TYR A CA 1
ATOM 1026 C C . TYR A 1 136 ? -15.195 -8.364 34.474 1.00 79.19 136 TYR A C 1
ATOM 1028 O O . TYR A 1 136 ? -15.214 -8.195 35.687 1.00 79.19 136 TYR A O 1
ATOM 1036 N N . GLY A 1 137 ? -16.330 -8.433 33.778 1.00 75.12 137 GLY A N 1
ATOM 1037 C CA . GLY A 1 137 ? -17.639 -8.380 34.429 1.00 75.12 137 GLY A CA 1
ATOM 1038 C C . GLY A 1 137 ? -17.763 -9.441 35.526 1.00 75.12 137 GLY A C 1
ATOM 1039 O O . GLY A 1 137 ? -18.037 -9.116 36.680 1.00 75.12 137 GLY A O 1
ATOM 1040 N N . TYR A 1 138 ? -17.463 -10.700 35.202 1.00 79.50 138 TYR A N 1
ATOM 1041 C CA . TYR A 1 138 ? -17.584 -11.822 36.135 1.00 79.50 138 TYR A CA 1
ATOM 1042 C C . TYR A 1 138 ? -16.639 -11.713 37.346 1.00 79.50 138 TYR A C 1
ATOM 1044 O O . TYR A 1 138 ? -17.060 -11.940 38.478 1.00 79.50 138 TYR A O 1
ATOM 1052 N N . ALA A 1 139 ? -15.382 -11.310 37.133 1.00 77.88 139 ALA A N 1
ATOM 1053 C CA . ALA A 1 139 ? -14.385 -11.177 38.197 1.00 77.88 139 ALA A CA 1
ATOM 1054 C C . ALA A 1 139 ? -14.691 -10.031 39.180 1.00 77.88 139 ALA A C 1
ATOM 1056 O O . ALA A 1 139 ? -14.401 -10.143 40.371 1.00 77.88 139 ALA A O 1
ATOM 1057 N N . TYR A 1 140 ? -15.301 -8.940 38.707 1.00 68.00 140 TYR A N 1
ATOM 1058 C CA . TYR A 1 140 ? -15.558 -7.749 39.524 1.00 68.00 140 TYR A CA 1
ATOM 1059 C C . TYR A 1 140 ? -16.973 -7.704 40.134 1.00 68.00 140 TYR A C 1
ATOM 1061 O O . TYR A 1 140 ? -17.186 -6.989 41.116 1.00 68.00 140 TYR A O 1
ATOM 1069 N N . THR A 1 141 ? -17.925 -8.507 39.641 1.00 66.81 141 THR A N 1
ATOM 1070 C CA . THR A 1 141 ? -19.274 -8.650 40.234 1.00 66.81 141 THR A CA 1
ATOM 1071 C C . THR A 1 141 ? -19.262 -8.998 41.743 1.00 66.81 141 THR A C 1
ATOM 1073 O O . THR A 1 141 ? -20.001 -8.356 42.496 1.00 66.81 141 THR A O 1
ATOM 1076 N N . PRO A 1 142 ? -18.419 -9.923 42.261 1.00 64.06 142 PRO A N 1
ATOM 1077 C CA . PRO A 1 142 ? -18.382 -10.223 43.701 1.00 64.06 142 PRO A CA 1
ATOM 1078 C C . PRO A 1 142 ? -17.773 -9.106 44.570 1.00 64.06 142 PRO A C 1
ATOM 1080 O O . PRO A 1 142 ? -18.055 -9.050 45.769 1.00 64.06 142 PRO A O 1
ATOM 1083 N N . TYR A 1 143 ? -16.972 -8.199 43.998 1.00 58.81 143 TYR A N 1
ATOM 1084 C CA . TYR A 1 143 ? -16.399 -7.065 44.734 1.00 58.81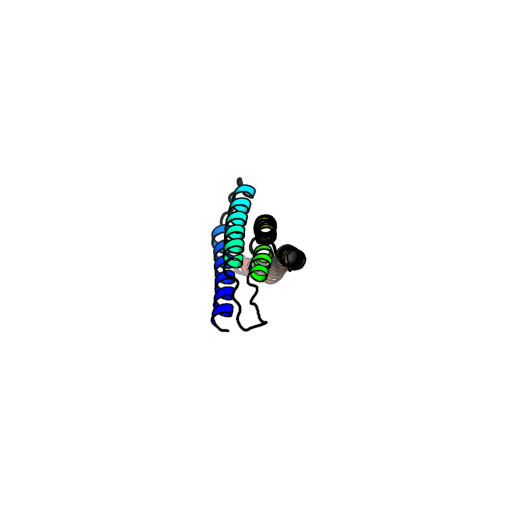 143 TYR A CA 1
ATOM 1085 C C . TYR A 1 143 ? -17.429 -5.961 44.989 1.00 58.81 143 TYR A C 1
ATOM 1087 O O . TYR A 1 143 ? -17.457 -5.397 46.082 1.00 58.81 143 TYR A O 1
ATOM 1095 N N . TYR A 1 144 ? -18.331 -5.709 44.036 1.00 55.94 144 TYR A N 1
ATOM 1096 C CA . TYR A 1 144 ? -19.421 -4.751 44.231 1.00 55.94 144 TYR A CA 1
ATOM 1097 C C . TYR A 1 144 ? -20.395 -5.219 45.326 1.00 55.94 144 TYR A C 1
ATOM 1099 O O . TYR A 1 144 ? -20.709 -4.447 46.223 1.00 55.94 144 TYR A O 1
ATOM 1107 N N . GLY A 1 145 ? -20.790 -6.496 45.369 1.00 56.56 145 GLY A N 1
ATOM 1108 C CA . GLY A 1 145 ? -21.713 -6.992 46.407 1.00 56.56 145 GLY A CA 1
ATOM 1109 C C . GLY A 1 145 ? -21.194 -6.861 47.850 1.00 56.56 145 GLY A C 1
ATOM 1110 O O . GLY A 1 145 ? -21.969 -6.606 48.772 1.00 56.56 145 GLY A O 1
ATOM 1111 N N . ARG A 1 146 ? -19.875 -6.980 48.061 1.00 54.38 146 ARG A N 1
ATOM 1112 C CA . ARG A 1 146 ? -19.259 -6.903 49.399 1.00 54.38 146 ARG A CA 1
ATOM 1113 C C . ARG A 1 146 ? -19.074 -5.463 49.889 1.00 54.38 146 ARG A C 1
ATOM 1115 O O . ARG A 1 146 ? -19.221 -5.207 51.079 1.00 54.38 146 ARG A O 1
ATOM 1122 N N . VAL A 1 147 ? -18.807 -4.523 48.981 1.00 57.47 147 VAL A N 1
ATOM 1123 C CA . VAL A 1 147 ? -18.664 -3.096 49.312 1.00 57.47 147 VAL A CA 1
ATOM 1124 C C . VAL A 1 147 ? -20.012 -2.489 49.715 1.00 57.47 147 VAL A C 1
ATOM 1126 O O . VAL A 1 147 ? -20.071 -1.745 50.687 1.00 57.47 147 VAL A O 1
ATOM 1129 N N . TYR A 1 148 ? -21.117 -2.874 49.070 1.00 51.97 148 TYR A N 1
ATOM 1130 C CA . TYR A 1 148 ? -22.445 -2.381 49.457 1.00 51.97 148 TYR A CA 1
ATOM 1131 C C . TYR A 1 148 ? -22.841 -2.873 50.854 1.00 51.97 148 TYR A C 1
ATOM 1133 O O . TYR A 1 148 ? -23.332 -2.082 51.649 1.00 51.97 148 TYR A O 1
ATOM 1141 N N . HIS A 1 149 ? -22.520 -4.121 51.207 1.00 53.28 149 HIS A N 1
ATOM 1142 C CA . HIS A 1 149 ? -22.737 -4.641 52.562 1.00 53.28 149 HIS A CA 1
ATOM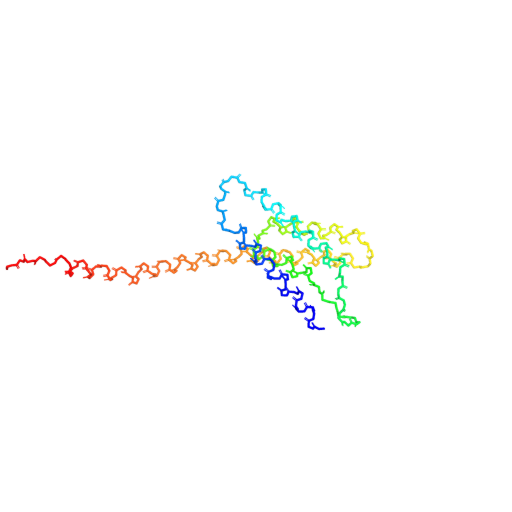 1143 C C . HIS A 1 149 ? -21.888 -3.954 53.648 1.00 53.28 149 HIS A C 1
ATOM 1145 O O . HIS A 1 149 ? -22.328 -3.895 54.793 1.00 53.28 149 HIS A O 1
ATOM 1151 N N . LEU A 1 150 ? -20.710 -3.421 53.303 1.00 57.31 150 LEU A N 1
ATOM 1152 C CA . LEU A 1 150 ? -19.848 -2.654 54.214 1.00 57.31 150 LEU A CA 1
ATOM 1153 C C . LEU A 1 150 ? -20.311 -1.197 54.403 1.00 57.31 150 LEU A C 1
ATOM 1155 O O . LEU A 1 150 ? -20.054 -0.624 55.456 1.00 57.31 150 LEU A O 1
ATOM 1159 N N . PHE A 1 151 ? -21.015 -0.610 53.426 1.00 56.84 151 PHE A N 1
ATOM 1160 C CA . PHE A 1 151 ? -21.538 0.764 53.504 1.00 56.84 151 PHE A CA 1
ATOM 1161 C C . PHE A 1 151 ? -23.012 0.858 53.927 1.00 56.84 151 PHE A C 1
ATOM 1163 O O . PHE A 1 151 ? -23.420 1.886 54.458 1.00 56.84 151 PHE A O 1
ATOM 1170 N N . THR A 1 152 ? -23.816 -0.198 53.769 1.00 54.16 152 THR A N 1
ATOM 1171 C CA . THR A 1 152 ? -25.156 -0.297 54.378 1.00 54.16 152 THR A CA 1
ATOM 1172 C C . THR A 1 152 ? -25.111 -1.078 55.685 1.00 54.16 152 THR A C 1
ATOM 1174 O O . THR A 1 152 ? -25.916 -1.991 55.895 1.00 54.16 152 THR A O 1
ATOM 1177 N N . GLY A 1 153 ? -24.170 -0.713 56.561 1.00 49.56 153 GLY A N 1
ATOM 1178 C CA . GLY A 1 153 ? -24.225 -1.040 57.979 1.00 49.56 153 GLY A CA 1
ATOM 1179 C C . GLY A 1 153 ? -25.540 -0.523 58.548 1.00 49.56 153 GLY A C 1
ATOM 1180 O O . GLY A 1 153 ? -25.662 0.629 58.949 1.00 49.56 153 GLY A O 1
ATOM 1181 N N . ARG A 1 154 ? -26.566 -1.375 58.509 1.00 48.44 154 ARG A N 1
ATOM 1182 C CA . ARG A 1 154 ? -27.739 -1.228 59.350 1.00 48.44 154 ARG A CA 1
ATOM 1183 C C . ARG A 1 154 ? -27.257 -1.445 60.774 1.00 48.44 154 ARG A C 1
ATOM 1185 O O . ARG A 1 154 ? -27.098 -2.588 61.194 1.00 48.44 154 ARG A O 1
ATOM 1192 N N . ASP A 1 155 ? -27.095 -0.345 61.494 1.00 53.12 155 ASP A N 1
ATOM 1193 C CA . ASP A 1 155 ? -27.375 -0.302 62.920 1.00 53.12 155 ASP A CA 1
ATOM 1194 C C . ASP A 1 155 ? -28.781 -0.880 63.131 1.00 53.12 155 ASP A C 1
ATOM 1196 O O . ASP A 1 155 ? -29.801 -0.244 62.852 1.00 53.12 155 ASP A O 1
ATOM 1200 N N . LYS A 1 156 ? -28.845 -2.139 63.548 1.00 45.97 156 LYS A N 1
ATOM 1201 C CA . LYS A 1 156 ? -30.022 -2.719 64.183 1.00 45.97 156 LYS A CA 1
ATOM 1202 C C . LYS A 1 156 ? -29.534 -3.531 65.376 1.00 45.97 156 LYS A C 1
ATOM 1204 O O . LYS A 1 156 ? -29.035 -4.636 65.195 1.00 45.97 156 LYS A O 1
ATOM 1209 N N . ILE A 1 157 ? -29.590 -2.843 66.521 1.00 43.50 157 ILE A N 1
ATOM 1210 C CA . ILE A 1 157 ? -30.045 -3.283 67.854 1.00 43.50 157 ILE A CA 1
ATOM 1211 C C . ILE A 1 157 ? -30.244 -4.794 67.982 1.00 43.50 157 ILE A C 1
ATOM 1213 O O . ILE A 1 157 ? -31.078 -5.330 67.215 1.00 43.50 157 ILE A O 1
#

Organism: NCBI:txid527639

Foldseek 3Di:
DVVLVVVLVVLLVVLQVVLVVVVPDPPPPPVLVVLLVLLVVLLVVLLVQVVPFDDPDVPRTRDSNLSSLLQCLQRVHQSSSVSSLVSNLVSLVVVDDPCNVVSNVSSVVSNVNSNVNNVVVVVVVVVVVVVVVVVVCVVCVVVVVVVVVVVPPPPDD

InterPro domains:
  IPR011620 Signal transduction histidine kinase, 5TM receptor LytS, transmembrane region [PF07694] (31-122)

pLDDT: mean 77.67, std 14.22, range [43.5, 95.38]

Secondary structure (DSSP, 8-state):
-HHHHHHHHHHHHHHHHHHHHHHT---TT-HHHHHHHHHHHHHHHHHHHHHS--EEETTEE--HHHHHHHHHHHHT-HHHHHHHHHHHHHHHHHH-STTHHHHHHHHHHHHHHHHHHHHHHHHHHHHHHHHHHHHHHHHHHHHHHHHHHHH------

Radius of gyration: 24.0 Å; chains: 1; bounding box: 53×24×89 Å